Protein AF-A0A521JXT8-F1 (afdb_monomer_lite)

pLDDT: mean 85.68, std 13.12, range [43.09, 98.12]

Structure (mmCIF, N/CA/C/O backbone):
data_AF-A0A521JXT8-F1
#
_entry.id   AF-A0A521JXT8-F1
#
loop_
_atom_site.group_PDB
_atom_site.id
_atom_site.type_symbol
_atom_site.label_atom_id
_atom_site.label_alt_id
_atom_site.label_comp_id
_atom_site.label_asym_id
_atom_site.label_entity_id
_atom_site.label_seq_id
_atom_site.pdbx_PDB_ins_code
_atom_site.Cartn_x
_atom_site.Cartn_y
_atom_site.Cartn_z
_atom_site.occupancy
_atom_site.B_iso_or_equiv
_atom_site.auth_seq_id
_atom_site.auth_comp_id
_atom_site.auth_asym_id
_atom_site.auth_atom_id
_atom_site.pdbx_PDB_model_num
ATOM 1 N N . MET A 1 1 ? 1.461 29.920 36.557 1.00 55.06 1 MET A N 1
ATOM 2 C CA . MET A 1 1 ? 0.511 29.030 35.856 1.00 55.06 1 MET A CA 1
ATOM 3 C C . MET A 1 1 ? 1.335 27.890 35.280 1.00 55.06 1 MET A C 1
ATOM 5 O O . MET A 1 1 ? 2.298 28.211 34.596 1.00 55.06 1 MET A O 1
ATOM 9 N N . PRO A 1 2 ? 1.074 26.613 35.599 1.00 55.06 2 PRO A N 1
ATOM 10 C CA . PRO A 1 2 ? 1.771 25.524 34.929 1.00 55.06 2 PRO A CA 1
ATOM 11 C C . PRO A 1 2 ? 1.219 25.388 33.507 1.00 55.06 2 PRO A C 1
ATOM 13 O O . PRO A 1 2 ? 0.004 25.313 33.320 1.00 55.06 2 PRO A O 1
ATOM 16 N N . GLU A 1 3 ? 2.103 25.404 32.513 1.00 57.28 3 GLU A N 1
ATOM 17 C CA . GLU A 1 3 ? 1.760 25.074 31.131 1.00 57.28 3 GLU A CA 1
ATOM 18 C C . GLU A 1 3 ? 1.260 23.625 31.081 1.00 57.28 3 GLU A C 1
ATOM 20 O O . GLU A 1 3 ? 1.939 22.700 31.528 1.00 57.28 3 GLU A O 1
ATOM 25 N N . THR A 1 4 ? 0.048 23.412 30.567 1.00 60.62 4 THR A N 1
ATOM 26 C CA . THR A 1 4 ? -0.456 22.066 30.275 1.00 60.62 4 THR A CA 1
ATOM 27 C C . THR A 1 4 ? 0.465 21.393 29.255 1.00 60.62 4 THR A C 1
ATOM 29 O O . THR A 1 4 ? 0.711 21.989 28.201 1.00 60.62 4 THR A O 1
ATOM 32 N N . PRO A 1 5 ? 0.958 20.169 29.518 1.00 64.88 5 PRO A N 1
ATOM 33 C CA . PRO A 1 5 ? 1.820 19.463 28.583 1.00 64.88 5 PRO A CA 1
ATOM 34 C C . PRO A 1 5 ? 1.086 19.259 27.255 1.00 64.88 5 PRO A C 1
ATOM 36 O O . PRO A 1 5 ? -0.064 18.817 27.209 1.00 64.88 5 PRO A O 1
ATOM 39 N N . LYS A 1 6 ? 1.758 19.627 26.163 1.00 61.00 6 LYS A N 1
ATOM 40 C CA . LYS A 1 6 ? 1.261 19.468 24.796 1.00 61.00 6 LYS A CA 1
ATOM 41 C C . LYS A 1 6 ? 1.067 17.964 24.540 1.00 61.00 6 LYS A C 1
ATOM 43 O O . LYS A 1 6 ? 2.013 17.216 24.779 1.00 61.00 6 LYS A O 1
ATOM 48 N N . PRO A 1 7 ? -0.114 17.498 24.096 1.00 60.75 7 PRO A N 1
ATOM 49 C CA . PRO A 1 7 ? -0.351 16.071 23.917 1.00 60.75 7 PRO A CA 1
ATOM 50 C C . PRO A 1 7 ? 0.627 15.516 22.880 1.00 60.75 7 PRO A C 1
ATOM 52 O O . PRO A 1 7 ? 0.665 15.980 21.738 1.00 60.75 7 PRO A O 1
ATOM 55 N N . GLU A 1 8 ? 1.440 14.547 23.296 1.00 66.38 8 GLU A N 1
ATOM 56 C CA . GLU A 1 8 ? 2.366 13.857 22.405 1.00 66.38 8 GLU A CA 1
ATOM 57 C C . GLU A 1 8 ? 1.580 13.100 21.322 1.00 66.38 8 GLU A C 1
ATOM 59 O O . GLU A 1 8 ? 0.509 12.544 21.603 1.00 66.38 8 GLU A O 1
ATOM 64 N N . PRO A 1 9 ? 2.070 13.079 20.069 1.00 65.06 9 PRO A N 1
ATOM 65 C CA . PRO A 1 9 ? 1.399 12.3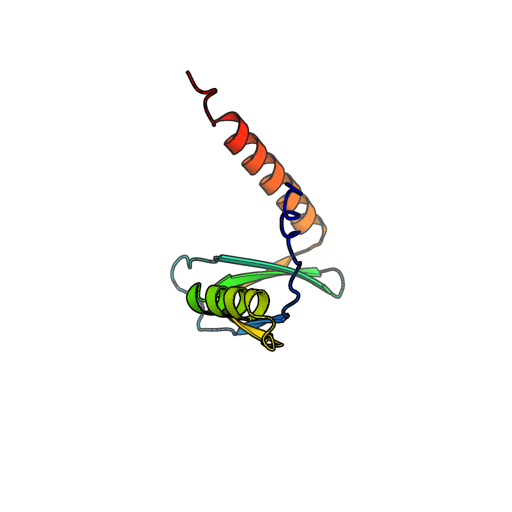81 18.985 1.00 65.06 9 PRO A CA 1
ATOM 66 C C . PRO A 1 9 ? 1.325 10.884 19.300 1.00 65.06 9 PRO A C 1
ATOM 68 O O . PRO A 1 9 ? 2.314 10.157 19.236 1.00 65.06 9 PRO A O 1
ATOM 71 N N . LYS A 1 10 ? 0.124 10.415 19.644 1.00 73.19 10 LYS A N 1
ATOM 72 C CA . LYS A 1 10 ? -0.130 9.010 19.955 1.00 73.19 10 LYS A CA 1
ATOM 73 C C . LYS A 1 10 ? -0.132 8.205 18.657 1.00 73.19 10 LYS A C 1
ATOM 75 O O . LYS A 1 10 ? -1.015 8.377 17.817 1.00 73.19 10 LYS A O 1
ATOM 80 N N . GLN A 1 11 ? 0.860 7.335 18.487 1.00 77.25 11 GLN A N 1
ATOM 81 C CA . GLN A 1 11 ? 0.927 6.435 17.340 1.00 77.25 11 GLN A CA 1
ATOM 82 C C . GLN A 1 11 ? -0.164 5.364 17.463 1.00 77.25 11 GLN A C 1
ATOM 84 O O . GLN A 1 11 ? -0.243 4.651 18.462 1.00 77.25 11 GLN A O 1
ATOM 89 N N . ILE A 1 12 ? -1.019 5.262 16.446 1.00 80.19 12 ILE A N 1
ATOM 90 C CA . ILE A 1 12 ? -2.134 4.316 16.399 1.00 80.19 12 ILE A CA 1
ATOM 91 C C . ILE A 1 12 ? -1.785 3.205 15.406 1.00 80.19 12 ILE A C 1
ATOM 93 O O . ILE A 1 12 ? -1.435 3.493 14.263 1.00 80.19 12 ILE A O 1
ATOM 97 N N . GLN A 1 13 ? -1.891 1.944 15.830 1.00 82.31 13 GLN A N 1
ATOM 98 C CA . GLN A 1 13 ? -1.683 0.783 14.962 1.00 82.31 13 GLN A CA 1
ATOM 99 C C . GLN A 1 13 ? -3.033 0.179 14.567 1.00 82.31 13 GLN A C 1
ATOM 101 O O . GLN A 1 13 ? -3.814 -0.216 15.431 1.00 82.31 13 GLN A O 1
ATOM 106 N N . VAL A 1 14 ? -3.304 0.111 13.263 1.00 83.94 14 VAL A N 1
ATOM 107 C CA . VAL A 1 14 ? -4.483 -0.548 12.681 1.00 83.94 14 VAL A CA 1
ATOM 108 C C . VAL A 1 14 ? -4.024 -1.370 11.485 1.00 83.94 14 VAL A C 1
ATOM 110 O O . VAL A 1 14 ? -3.198 -0.905 10.697 1.00 83.94 14 VAL A O 1
ATOM 113 N N . THR A 1 15 ? -4.561 -2.581 11.337 1.00 87.31 15 THR A N 1
ATOM 114 C CA . THR A 1 15 ? -4.288 -3.410 10.158 1.00 87.31 15 THR A CA 1
ATOM 115 C C . THR A 1 15 ? -5.079 -2.870 8.976 1.00 87.31 15 THR A C 1
ATOM 117 O O . THR A 1 15 ? -6.284 -2.661 9.089 1.00 87.31 15 THR A O 1
ATOM 120 N N . VAL A 1 16 ? -4.430 -2.649 7.837 1.00 88.19 16 VAL A N 1
ATOM 121 C CA . VAL A 1 16 ? -5.124 -2.255 6.606 1.00 88.19 16 VAL A CA 1
ATOM 122 C C . VAL A 1 16 ? -5.300 -3.478 5.718 1.00 88.19 16 VAL A C 1
ATOM 124 O O . VAL A 1 16 ? -4.328 -4.148 5.379 1.00 88.19 16 VAL A O 1
ATOM 127 N N . GLU A 1 17 ? -6.539 -3.740 5.312 1.00 89.56 17 GLU A N 1
ATOM 128 C CA . GLU A 1 17 ? -6.877 -4.789 4.353 1.00 89.56 17 GLU A CA 1
ATOM 129 C C . GLU A 1 17 ? -7.436 -4.164 3.076 1.00 89.56 17 GLU A C 1
ATOM 131 O O . GLU A 1 17 ? -8.443 -3.452 3.101 1.00 89.56 17 GLU A O 1
ATOM 136 N N . LEU A 1 18 ? -6.790 -4.446 1.944 1.00 86.56 18 LEU A N 1
ATOM 137 C CA . LEU A 1 18 ? -7.240 -4.001 0.629 1.00 86.56 18 LEU A CA 1
ATOM 138 C C . LEU A 1 18 ? -7.895 -5.160 -0.118 1.00 86.56 18 LEU A C 1
ATOM 140 O O . LEU A 1 18 ? -7.262 -6.190 -0.358 1.00 86.56 18 LEU A O 1
ATOM 144 N N . THR A 1 19 ? -9.147 -4.983 -0.525 1.00 83.88 19 THR A N 1
ATOM 145 C CA . THR A 1 19 ? -9.886 -5.987 -1.297 1.00 83.88 19 THR A CA 1
ATOM 146 C C . THR A 1 19 ? -9.787 -5.706 -2.794 1.00 83.88 19 THR A C 1
ATOM 148 O O . THR A 1 19 ? -9.849 -4.556 -3.231 1.00 83.88 19 THR A O 1
ATOM 151 N N . SER A 1 20 ? -9.601 -6.754 -3.602 1.00 77.19 20 SER A N 1
ATOM 152 C CA . SER A 1 20 ? -9.604 -6.635 -5.067 1.00 77.19 20 SER A CA 1
ATOM 153 C C . SER A 1 20 ? -10.976 -6.211 -5.574 1.00 77.19 20 SER A C 1
ATOM 155 O O . SER A 1 20 ? -11.983 -6.767 -5.141 1.00 77.19 20 SER A O 1
ATOM 157 N N . GLY A 1 21 ? -10.995 -5.296 -6.537 1.00 72.56 21 GLY A N 1
ATOM 158 C CA . GLY A 1 21 ? -12.125 -5.102 -7.441 1.00 72.56 21 GLY A CA 1
ATOM 159 C C . GLY A 1 21 ? -11.730 -5.457 -8.873 1.00 72.56 21 GLY A C 1
ATOM 160 O O . GLY A 1 21 ? -10.620 -5.936 -9.113 1.00 72.56 21 GLY A O 1
ATOM 161 N N . GLU A 1 22 ? -12.637 -5.203 -9.810 1.00 72.31 22 GLU A N 1
ATOM 162 C CA . GLU A 1 22 ? -12.372 -5.304 -11.247 1.00 72.31 22 GLU A CA 1
ATOM 163 C C . GLU A 1 22 ? -11.172 -4.419 -11.652 1.00 72.31 22 GLU A C 1
ATOM 165 O O . GLU A 1 22 ? -11.039 -3.312 -11.104 1.00 72.31 22 GLU A O 1
ATOM 170 N N . PRO A 1 23 ? -10.279 -4.895 -12.548 1.00 65.44 23 PRO A N 1
ATOM 171 C CA . PRO A 1 23 ? -9.156 -4.105 -13.035 1.00 65.44 23 PRO A CA 1
ATOM 172 C C . PRO A 1 23 ? -9.673 -2.816 -13.676 1.00 65.44 23 PRO A C 1
ATOM 174 O O . PRO A 1 23 ? -10.579 -2.875 -14.503 1.00 65.44 23 PRO A O 1
ATOM 177 N N . PRO A 1 24 ? -9.145 -1.648 -13.297 1.00 65.19 24 PRO A N 1
ATOM 178 C CA . PRO A 1 24 ? -9.655 -0.404 -13.834 1.00 65.19 24 PRO A CA 1
ATOM 179 C C . PRO A 1 24 ? -9.112 -0.160 -15.248 1.00 65.19 24 PRO A C 1
ATOM 181 O O . PRO A 1 24 ? -7.904 -0.207 -15.468 1.00 65.19 24 PRO A O 1
ATOM 184 N N . ASP A 1 25 ? -9.996 0.190 -16.183 1.00 70.56 25 ASP A N 1
ATOM 185 C CA . ASP A 1 25 ? -9.622 0.613 -17.545 1.00 70.56 25 ASP A CA 1
ATOM 186 C C . ASP A 1 25 ? -8.955 2.004 -17.585 1.00 70.56 25 ASP A C 1
ATOM 188 O O . ASP A 1 25 ? -8.448 2.443 -18.617 1.00 70.56 25 ASP A O 1
ATOM 192 N N . GLN A 1 26 ? -8.968 2.728 -16.462 1.00 77.75 26 GLN A N 1
ATOM 193 C CA . GLN A 1 26 ? -8.455 4.091 -16.318 1.00 77.75 26 GLN A CA 1
ATOM 194 C C . GLN A 1 26 ? -7.577 4.221 -15.064 1.00 77.75 26 GLN A C 1
ATOM 196 O O . GLN A 1 26 ? -7.711 3.424 -14.132 1.00 77.75 26 GLN A O 1
ATOM 201 N N . PRO A 1 27 ? -6.701 5.241 -14.983 1.00 79.00 27 PRO A N 1
ATOM 202 C CA . PRO A 1 27 ? -5.968 5.538 -13.759 1.00 79.00 27 PRO A CA 1
ATOM 203 C C . PRO A 1 27 ? -6.908 5.700 -12.556 1.00 79.00 27 PRO A C 1
ATOM 205 O O . PRO A 1 27 ? -7.904 6.419 -12.624 1.00 79.00 27 PRO A O 1
ATOM 208 N N . VAL A 1 28 ? -6.569 5.058 -11.437 1.00 84.56 28 VAL A N 1
ATOM 209 C CA . VAL A 1 28 ? -7.337 5.140 -10.186 1.00 84.56 28 VAL A CA 1
ATOM 210 C C . VAL A 1 28 ? -6.538 5.894 -9.136 1.00 84.56 28 VAL A C 1
ATOM 212 O O . VAL A 1 28 ? -5.334 5.689 -8.984 1.00 84.56 28 VAL A O 1
ATOM 215 N N . LEU A 1 29 ? -7.223 6.751 -8.379 1.00 87.69 29 LEU A N 1
ATOM 216 C CA . LEU A 1 29 ? -6.643 7.423 -7.225 1.00 87.69 29 LEU A CA 1
ATOM 217 C C . LEU A 1 29 ? -6.304 6.403 -6.129 1.00 87.69 29 LEU A C 1
ATOM 219 O O . LEU A 1 29 ? -7.184 5.713 -5.617 1.00 87.69 29 LEU A O 1
ATOM 223 N N . ALA A 1 30 ? -5.038 6.368 -5.717 1.00 92.56 30 ALA A N 1
ATOM 224 C CA . ALA A 1 30 ? -4.594 5.664 -4.523 1.00 92.56 30 ALA A CA 1
ATOM 225 C C . ALA A 1 30 ? -4.139 6.682 -3.471 1.00 92.56 30 ALA A C 1
ATOM 227 O O . ALA A 1 30 ? -3.279 7.518 -3.742 1.00 92.56 30 ALA A O 1
ATOM 228 N N . ASN A 1 31 ? -4.714 6.612 -2.271 1.00 93.19 31 ASN A N 1
ATOM 229 C CA . ASN A 1 31 ? -4.302 7.423 -1.118 1.00 93.19 31 ASN A CA 1
ATOM 230 C C . ASN A 1 31 ? -3.570 6.595 -0.048 1.00 93.19 31 ASN A C 1
ATOM 232 O O . ASN A 1 31 ? -3.194 7.123 0.997 1.00 93.19 31 ASN A O 1
ATOM 236 N N . TYR A 1 32 ? -3.369 5.306 -0.316 1.00 94.00 32 TYR A N 1
ATOM 237 C CA . TYR A 1 32 ? -2.642 4.382 0.531 1.00 94.00 32 TYR A CA 1
ATOM 238 C C . TYR A 1 32 ? -1.719 3.514 -0.324 1.00 94.00 32 TYR A C 1
ATOM 240 O O . TYR A 1 32 ? -2.124 2.996 -1.368 1.00 94.00 32 TYR A O 1
ATOM 248 N N . ALA A 1 33 ? -0.484 3.350 0.141 1.00 94.69 33 ALA A N 1
ATOM 249 C CA . ALA A 1 33 ? 0.500 2.462 -0.452 1.00 94.69 33 ALA A CA 1
ATOM 250 C C . ALA A 1 33 ? 1.200 1.671 0.655 1.00 94.69 33 ALA A C 1
ATOM 252 O O . ALA A 1 33 ? 1.535 2.228 1.703 1.00 94.69 33 ALA A O 1
ATOM 253 N N . THR A 1 34 ? 1.434 0.383 0.423 1.00 95.44 34 THR A N 1
ATOM 254 C CA . THR A 1 34 ? 2.204 -0.468 1.334 1.00 95.44 34 THR A CA 1
ATOM 255 C C . THR A 1 34 ? 3.098 -1.426 0.562 1.00 95.44 34 THR A C 1
ATOM 257 O O . THR A 1 34 ? 2.815 -1.772 -0.587 1.00 95.44 34 THR A O 1
ATOM 260 N N . VAL A 1 35 ? 4.191 -1.839 1.197 1.00 96.06 35 VAL A N 1
ATOM 261 C CA . VAL A 1 35 ? 5.173 -2.765 0.636 1.00 96.06 35 VAL A CA 1
ATOM 262 C C . VAL A 1 35 ? 5.299 -3.950 1.578 1.00 96.06 35 VAL A C 1
ATOM 264 O O . VAL A 1 35 ? 5.620 -3.781 2.751 1.00 96.06 35 VAL A O 1
ATOM 267 N N . ASN A 1 36 ? 5.082 -5.152 1.052 1.00 95.25 36 ASN A N 1
ATOM 268 C CA . ASN A 1 36 ? 5.297 -6.404 1.769 1.00 95.25 36 ASN A CA 1
ATOM 269 C C . ASN A 1 36 ? 6.349 -7.230 1.031 1.00 95.25 36 ASN A C 1
ATOM 271 O O . ASN A 1 36 ? 6.276 -7.363 -0.187 1.00 95.25 36 ASN A O 1
ATOM 275 N N . ILE A 1 37 ? 7.313 -7.805 1.746 1.00 95.81 37 ILE A N 1
ATOM 276 C CA . ILE A 1 37 ? 8.352 -8.649 1.142 1.00 95.81 37 ILE A CA 1
ATOM 277 C C . ILE A 1 37 ? 8.065 -10.103 1.502 1.00 95.81 37 ILE A C 1
ATOM 279 O O . ILE A 1 37 ? 7.958 -10.445 2.677 1.00 95.81 37 ILE A O 1
ATOM 283 N N . THR A 1 38 ? 7.953 -10.966 0.495 1.00 94.75 38 THR A N 1
ATOM 284 C CA . THR A 1 38 ? 7.828 -12.413 0.699 1.00 94.75 38 THR A CA 1
ATOM 285 C C . THR A 1 38 ? 8.497 -13.166 -0.441 1.00 94.75 38 THR A C 1
ATOM 287 O O . THR A 1 38 ? 8.380 -12.781 -1.603 1.00 94.75 38 THR A O 1
ATOM 290 N N . GLN A 1 39 ? 9.237 -14.223 -0.096 1.00 93.44 39 GLN A N 1
ATOM 291 C CA . GLN A 1 39 ? 9.929 -15.095 -1.055 1.00 93.44 39 GLN A CA 1
ATOM 292 C C . GLN A 1 39 ? 10.847 -14.331 -2.034 1.00 93.44 39 GLN A C 1
ATOM 294 O O . GLN A 1 39 ? 10.935 -14.665 -3.209 1.00 93.44 39 GLN A O 1
ATOM 299 N N . GLY A 1 40 ? 11.516 -13.273 -1.560 1.00 93.06 40 GLY A N 1
ATOM 300 C CA . GLY A 1 40 ? 12.436 -12.473 -2.380 1.00 93.06 40 GLY A CA 1
ATOM 301 C C . GLY A 1 40 ? 11.764 -11.519 -3.374 1.00 93.06 40 GLY A C 1
ATOM 302 O O . GLY A 1 40 ? 12.461 -10.867 -4.146 1.00 93.06 40 GLY A O 1
ATOM 303 N N . LEU A 1 41 ? 10.435 -11.396 -3.340 1.00 97.25 41 LEU A N 1
ATOM 304 C CA . LEU A 1 41 ? 9.680 -10.420 -4.121 1.00 97.25 41 LEU A CA 1
ATOM 305 C C . LEU A 1 41 ? 9.054 -9.370 -3.206 1.00 97.25 41 LEU A C 1
ATOM 307 O O . LEU A 1 41 ? 8.583 -9.672 -2.105 1.00 97.25 41 LEU A O 1
ATOM 311 N N . ALA A 1 42 ? 9.025 -8.133 -3.688 1.00 97.38 42 ALA A N 1
ATOM 312 C CA . ALA A 1 42 ? 8.283 -7.048 -3.075 1.00 97.38 42 ALA A CA 1
ATOM 313 C C . ALA A 1 42 ? 6.899 -6.945 -3.720 1.00 97.38 42 ALA A C 1
ATOM 315 O O . ALA A 1 42 ? 6.771 -6.814 -4.936 1.00 97.38 42 ALA A O 1
ATOM 316 N N . TYR A 1 43 ? 5.866 -6.976 -2.890 1.00 96.81 43 TYR A N 1
ATOM 317 C CA . TYR A 1 43 ? 4.478 -6.771 -3.267 1.00 96.81 43 TYR A CA 1
ATOM 318 C C . TYR A 1 43 ? 4.082 -5.361 -2.859 1.00 96.81 43 TYR A C 1
ATOM 320 O O . TYR A 1 43 ? 3.953 -5.063 -1.669 1.00 96.81 43 TYR A O 1
ATOM 328 N N . LEU A 1 44 ? 3.917 -4.499 -3.856 1.00 96.00 44 LEU A N 1
ATOM 329 C CA . LEU A 1 44 ? 3.444 -3.138 -3.684 1.00 96.00 44 LEU A CA 1
ATOM 330 C C . LEU A 1 44 ? 1.939 -3.137 -3.892 1.00 96.00 44 LEU A C 1
ATOM 332 O O . LEU A 1 44 ? 1.457 -3.428 -4.989 1.00 96.00 44 LEU A O 1
ATOM 336 N N . ASP A 1 45 ? 1.207 -2.814 -2.837 1.00 94.69 45 ASP A N 1
ATOM 337 C CA . ASP A 1 45 ? -0.224 -2.586 -2.918 1.00 94.69 45 ASP A CA 1
ATOM 338 C C . ASP A 1 45 ? -0.506 -1.092 -2.924 1.00 94.69 45 ASP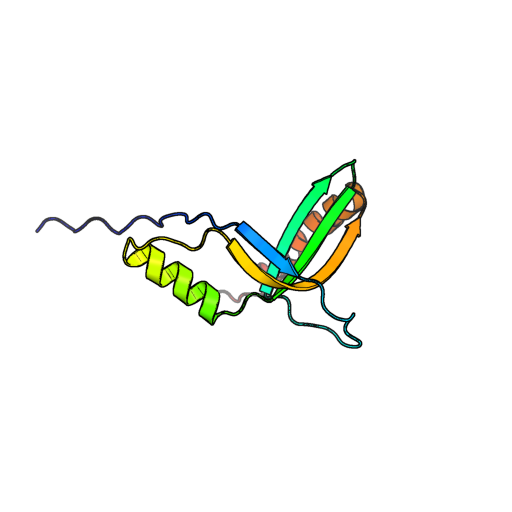 A C 1
ATOM 340 O O . ASP A 1 45 ? -0.079 -0.367 -2.024 1.00 94.69 45 ASP A O 1
ATOM 344 N N . PHE A 1 46 ? -1.286 -0.661 -3.908 1.00 94.44 46 PHE A N 1
ATOM 345 C CA . PHE A 1 46 ? -1.858 0.674 -3.972 1.00 94.44 46 PHE A CA 1
ATOM 346 C C . PHE A 1 46 ? -3.368 0.560 -3.829 1.00 94.44 46 PHE A C 1
ATOM 348 O O . PHE A 1 46 ? -4.015 -0.286 -4.457 1.00 94.44 46 PHE A O 1
ATOM 355 N N . GLY A 1 47 ? -3.948 1.417 -3.001 1.00 93.62 47 GLY A N 1
ATOM 356 C CA . GLY A 1 47 ? -5.372 1.381 -2.732 1.00 93.62 47 GLY A CA 1
ATOM 357 C C . GLY A 1 47 ? -5.933 2.704 -2.261 1.00 93.62 47 GLY A C 1
ATOM 358 O O . GLY A 1 47 ? -5.222 3.691 -2.060 1.00 93.62 47 GLY A O 1
ATOM 359 N N . PHE A 1 48 ? -7.246 2.689 -2.094 1.00 93.44 48 PHE A N 1
ATOM 360 C CA . PHE A 1 48 ? -8.016 3.792 -1.570 1.00 93.44 48 PHE A CA 1
ATOM 361 C C . PHE A 1 48 ? -8.679 3.380 -0.261 1.00 93.44 48 PHE A C 1
ATOM 363 O O . PHE A 1 48 ? -9.415 2.392 -0.197 1.00 93.44 48 PHE A O 1
ATOM 370 N N . ILE A 1 49 ? -8.410 4.151 0.782 1.00 94.12 49 ILE A N 1
ATOM 371 C CA . ILE A 1 49 ? -9.110 4.084 2.057 1.00 94.12 49 ILE A CA 1
ATOM 372 C C . ILE A 1 49 ? -10.021 5.303 2.135 1.00 94.12 49 ILE A C 1
ATOM 374 O O . ILE A 1 49 ? -9.565 6.431 1.944 1.00 94.12 49 ILE A O 1
ATOM 378 N N . GLU A 1 50 ? -11.294 5.083 2.450 1.00 93.06 50 GLU A N 1
ATOM 379 C CA . GLU A 1 50 ? -12.263 6.166 2.601 1.00 93.06 50 GLU A CA 1
ATOM 380 C C . GLU A 1 50 ? -11.797 7.181 3.663 1.00 93.06 50 GLU A C 1
ATOM 382 O O . GLU A 1 50 ? -11.582 6.797 4.821 1.00 93.06 50 GLU A O 1
ATOM 387 N N . PRO A 1 51 ? -11.673 8.482 3.332 1.00 91.50 51 PRO A N 1
ATOM 388 C CA . PRO A 1 51 ? -11.244 9.502 4.289 1.00 91.50 51 PRO A CA 1
ATOM 389 C C . PRO A 1 51 ? -12.130 9.567 5.537 1.00 91.50 51 PRO A C 1
ATOM 391 O O . PRO A 1 51 ? -11.633 9.776 6.644 1.00 91.50 51 PRO A O 1
ATOM 394 N N . ALA A 1 52 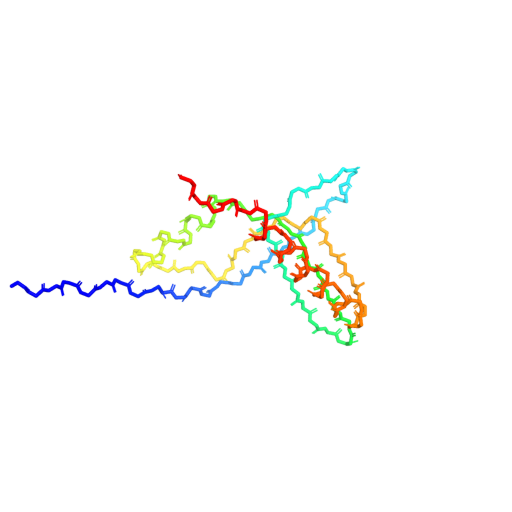? -13.436 9.321 5.382 1.00 92.25 52 ALA A N 1
ATOM 395 C CA . ALA A 1 52 ? -14.369 9.241 6.502 1.00 92.25 52 ALA A CA 1
ATOM 396 C C . ALA A 1 52 ? -14.015 8.095 7.467 1.00 92.25 52 ALA A C 1
ATOM 398 O O . ALA A 1 52 ? -14.090 8.266 8.683 1.00 92.25 52 ALA A O 1
ATOM 399 N N . ALA A 1 53 ? -13.564 6.949 6.950 1.00 90.44 53 ALA A N 1
ATOM 400 C CA . ALA A 1 53 ? -13.161 5.818 7.779 1.00 90.44 53 ALA A CA 1
ATOM 401 C C . ALA A 1 53 ? -11.875 6.128 8.570 1.00 90.44 53 ALA A C 1
ATOM 403 O O . ALA A 1 53 ? -11.794 5.811 9.757 1.00 90.44 53 ALA A O 1
ATOM 404 N N . LEU A 1 54 ? -10.910 6.830 7.962 1.00 89.88 54 LEU A N 1
ATOM 405 C CA . LEU A 1 54 ? -9.720 7.335 8.663 1.00 89.88 54 LEU A CA 1
ATOM 406 C C . LEU A 1 54 ? -10.086 8.343 9.762 1.00 89.88 54 LEU A C 1
ATOM 408 O O . LEU A 1 54 ? -9.550 8.275 10.870 1.00 89.88 54 LEU A O 1
ATOM 412 N N . ALA A 1 55 ? -11.026 9.249 9.481 1.00 90.94 55 ALA A N 1
ATOM 413 C CA . ALA A 1 55 ? -11.496 10.231 10.454 1.00 90.94 55 ALA A CA 1
ATOM 414 C C . ALA A 1 55 ? -12.154 9.563 11.672 1.00 90.94 55 ALA A C 1
ATOM 416 O O . ALA A 1 55 ? -11.900 9.974 12.803 1.00 90.94 55 ALA A O 1
ATOM 417 N N . LEU A 1 56 ? -12.939 8.502 11.465 1.00 90.81 56 LEU A N 1
ATOM 418 C CA . LEU A 1 56 ? -13.544 7.736 12.558 1.00 90.81 56 LEU A CA 1
ATOM 419 C C . LEU A 1 56 ? -12.493 7.048 13.439 1.00 90.81 56 LEU A C 1
ATOM 421 O O . LEU A 1 56 ? -12.616 7.082 14.663 1.00 90.81 56 LEU A O 1
ATOM 425 N N . VAL A 1 57 ? -11.435 6.483 12.847 1.00 90.75 57 VAL A N 1
ATOM 426 C CA . VAL A 1 57 ? -10.304 5.912 13.604 1.00 90.75 57 VAL A CA 1
ATOM 427 C C . VAL A 1 57 ? -9.617 6.988 14.444 1.00 90.75 57 VAL A C 1
ATOM 429 O O . VAL A 1 57 ? -9.377 6.783 15.635 1.00 90.75 57 VAL A O 1
ATOM 432 N N . ALA A 1 58 ? -9.340 8.153 13.852 1.00 89.81 58 ALA A N 1
ATOM 433 C CA . ALA A 1 58 ? -8.714 9.267 14.556 1.00 89.81 58 ALA A CA 1
ATOM 434 C C . ALA A 1 58 ? -9.581 9.769 15.725 1.00 89.81 58 ALA A C 1
ATOM 436 O O . ALA A 1 58 ? -9.073 9.966 16.829 1.00 89.81 58 ALA A O 1
ATOM 437 N N . GLN A 1 59 ? -10.892 9.915 15.516 1.00 91.25 59 GLN A N 1
ATOM 438 C CA . GLN A 1 59 ? -11.830 10.319 16.567 1.00 91.25 59 GLN A CA 1
ATOM 439 C C . GLN A 1 59 ? -11.923 9.280 17.688 1.00 91.25 59 GLN A C 1
ATOM 441 O O . GLN A 1 59 ? -11.879 9.645 18.862 1.00 91.25 59 GLN A O 1
ATOM 446 N N . ALA A 1 60 ? -12.015 7.990 17.354 1.00 89.69 60 ALA A N 1
ATOM 447 C CA . ALA A 1 60 ? -12.044 6.922 18.349 1.00 89.69 60 ALA A CA 1
ATOM 448 C C . ALA A 1 60 ? -10.767 6.921 19.206 1.00 89.69 60 ALA A C 1
ATOM 450 O O . ALA A 1 60 ? -10.854 6.813 20.429 1.00 89.69 60 ALA A O 1
ATOM 451 N N . ALA A 1 61 ? -9.601 7.144 18.592 1.00 89.56 61 ALA A N 1
ATOM 452 C CA . ALA A 1 61 ? -8.331 7.238 19.308 1.00 89.56 61 ALA A CA 1
ATOM 453 C C . ALA A 1 61 ? -8.275 8.437 20.262 1.00 89.56 61 ALA A C 1
ATOM 455 O O . ALA A 1 61 ? -7.844 8.292 21.406 1.00 89.56 61 ALA A O 1
ATOM 456 N N . GLN A 1 62 ? -8.738 9.607 19.809 1.00 89.50 62 GLN A N 1
ATOM 457 C CA . GLN A 1 62 ? -8.810 10.820 20.631 1.00 89.50 62 GLN A CA 1
ATOM 458 C C . GLN A 1 62 ? -9.766 10.652 21.817 1.00 89.50 62 GLN A C 1
ATOM 460 O O . GLN A 1 62 ? -9.497 11.152 22.904 1.00 89.50 62 GLN A O 1
ATOM 465 N N . GLN A 1 63 ? -10.863 9.919 21.622 1.00 90.94 63 GLN A N 1
ATOM 466 C CA . GLN A 1 63 ? -11.881 9.671 22.644 1.00 90.94 63 GLN A CA 1
ATOM 467 C C . GLN A 1 63 ? -11.544 8.488 23.567 1.00 90.94 63 GLN A C 1
ATOM 469 O O . GLN A 1 63 ? -12.358 8.139 24.418 1.00 90.94 63 GLN A O 1
ATOM 474 N N . GLY A 1 64 ? -10.388 7.833 23.391 1.00 87.31 64 GLY A N 1
ATOM 475 C CA . GLY A 1 64 ? -10.019 6.637 24.158 1.00 87.31 64 GLY A CA 1
ATOM 476 C C . GLY A 1 64 ? -10.959 5.448 23.931 1.00 87.31 64 GLY A C 1
ATOM 477 O O . GLY A 1 64 ? -11.037 4.551 24.768 1.00 87.31 64 GLY A O 1
ATOM 478 N N . LYS A 1 65 ? -11.697 5.449 22.817 1.00 89.88 65 LYS A N 1
ATOM 479 C CA . LYS A 1 65 ? -12.641 4.393 22.456 1.00 89.88 65 LYS A CA 1
ATOM 480 C C . LYS A 1 65 ? -11.916 3.209 21.813 1.00 89.88 65 LYS A C 1
ATOM 482 O O . LYS A 1 65 ? -10.821 3.377 21.269 1.00 89.88 65 LYS A O 1
ATOM 487 N N . PRO A 1 66 ? -12.533 2.014 21.825 1.00 87.38 66 PRO A N 1
ATOM 488 C CA . PRO A 1 66 ? -12.011 0.865 21.103 1.00 87.38 66 PRO A CA 1
ATOM 489 C C . PRO A 1 66 ? -11.792 1.199 19.628 1.00 87.38 66 PRO A C 1
ATOM 491 O O . PRO A 1 66 ? -12.689 1.698 18.947 1.00 87.38 66 PRO A O 1
ATOM 494 N N . LEU A 1 67 ? -10.588 0.916 19.144 1.00 89.56 67 LEU A N 1
ATOM 495 C CA . LEU A 1 67 ? -10.230 1.093 17.746 1.00 89.56 67 LEU A CA 1
ATOM 496 C C . LEU A 1 67 ? -10.640 -0.138 16.935 1.00 89.56 67 LEU A C 1
ATOM 498 O O . LEU A 1 67 ? -10.572 -1.261 17.450 1.00 89.56 67 LEU A O 1
ATOM 502 N N . PRO A 1 68 ? -11.028 0.032 15.660 1.00 86.19 68 PRO A N 1
ATOM 503 C CA . PRO A 1 68 ? -11.205 -1.109 14.781 1.00 86.19 68 PRO A CA 1
ATOM 504 C C . PRO A 1 68 ? -9.861 -1.824 14.607 1.00 86.19 68 PRO A C 1
ATOM 506 O O . PRO A 1 68 ? -8.831 -1.192 14.383 1.00 86.19 68 PRO A O 1
ATOM 509 N N . LYS A 1 69 ? -9.873 -3.158 14.695 1.00 86.75 69 LYS A N 1
ATOM 510 C CA . LYS A 1 69 ? -8.670 -3.982 14.472 1.00 86.75 69 LYS A CA 1
ATOM 511 C C . LYS A 1 69 ? -8.190 -3.912 13.020 1.00 86.75 69 LYS A C 1
ATOM 513 O O . LYS A 1 69 ? -6.987 -3.976 12.762 1.00 86.75 69 LYS A O 1
ATOM 518 N N . THR A 1 70 ? -9.143 -3.742 12.105 1.00 87.69 70 THR A N 1
ATOM 519 C CA . THR A 1 70 ? -8.925 -3.721 10.663 1.00 87.69 70 THR A CA 1
ATOM 520 C C . THR A 1 70 ? -9.643 -2.533 10.036 1.00 87.69 70 THR A C 1
ATOM 522 O O . THR A 1 70 ? -10.820 -2.296 10.311 1.00 87.69 70 THR A O 1
ATOM 525 N N . LEU A 1 71 ? -8.951 -1.830 9.147 1.00 91.56 71 LEU A N 1
ATOM 526 C CA . LEU A 1 71 ? -9.504 -0.820 8.262 1.00 91.56 71 LEU A CA 1
ATOM 527 C C . LEU A 1 71 ? -9.530 -1.375 6.839 1.00 91.56 71 LEU A C 1
ATOM 529 O O . LEU A 1 71 ? -8.496 -1.768 6.297 1.00 91.56 71 LEU A O 1
ATOM 533 N N . ARG A 1 72 ? -10.718 -1.427 6.239 1.00 91.31 72 ARG A N 1
ATOM 534 C CA . ARG A 1 72 ? -10.887 -1.914 4.869 1.00 91.31 72 ARG A CA 1
ATOM 535 C C . ARG A 1 72 ? -10.724 -0.778 3.869 1.00 91.31 72 ARG A C 1
ATOM 537 O O . ARG A 1 72 ? -11.223 0.323 4.090 1.00 91.31 72 ARG A O 1
ATOM 544 N N . GLY A 1 73 ? -10.070 -1.079 2.757 1.00 92.00 73 GLY A N 1
ATOM 545 C CA . GLY A 1 73 ? -9.974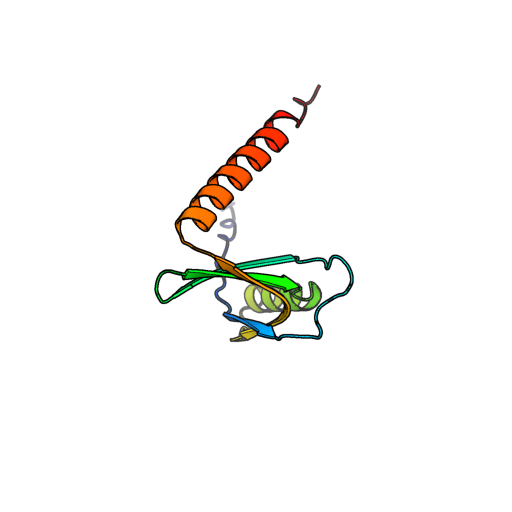 -0.206 1.595 1.00 92.00 73 GLY A CA 1
ATOM 546 C C . GLY A 1 73 ? -10.164 -0.983 0.298 1.00 92.00 73 GLY A C 1
ATOM 547 O O . GLY A 1 73 ? -10.146 -2.216 0.274 1.00 92.00 73 GLY A O 1
ATOM 548 N N . ARG A 1 74 ? -10.328 -0.249 -0.799 1.00 92.00 74 ARG A N 1
ATOM 549 C CA . ARG A 1 74 ? -10.379 -0.820 -2.145 1.00 92.00 74 ARG A CA 1
ATOM 550 C C . ARG A 1 74 ? -8.969 -0.879 -2.712 1.00 92.00 74 ARG A C 1
ATOM 552 O O . ARG A 1 74 ? -8.268 0.131 -2.742 1.00 92.00 74 ARG A O 1
ATOM 559 N N . ARG A 1 75 ? -8.550 -2.043 -3.198 1.00 92.06 75 ARG A N 1
ATOM 560 C CA . ARG A 1 75 ? -7.291 -2.170 -3.931 1.00 92.06 75 ARG A CA 1
ATOM 561 C C . ARG A 1 75 ? -7.444 -1.579 -5.328 1.00 92.06 75 ARG A C 1
ATOM 563 O O . ARG A 1 75 ? -8.343 -1.982 -6.061 1.00 92.06 75 ARG A O 1
ATOM 570 N N . ALA A 1 76 ? -6.551 -0.663 -5.686 1.00 90.00 76 ALA A N 1
ATOM 571 C CA . ALA A 1 76 ? -6.425 -0.154 -7.046 1.00 90.00 76 ALA A CA 1
ATOM 572 C C . ALA A 1 76 ? -5.557 -1.105 -7.879 1.00 90.00 76 ALA A C 1
ATOM 574 O O . ALA A 1 76 ? -5.985 -1.576 -8.926 1.00 90.00 76 ALA A O 1
ATOM 575 N N . VAL A 1 77 ? -4.364 -1.447 -7.381 1.00 90.75 77 VAL A N 1
ATOM 576 C CA . VAL A 1 77 ? -3.450 -2.383 -8.049 1.00 90.75 77 VAL A CA 1
ATOM 577 C C . VAL A 1 77 ? -2.522 -3.067 -7.042 1.00 90.75 77 VAL A C 1
ATOM 579 O O . VAL A 1 77 ? -2.189 -2.497 -6.002 1.00 90.75 77 VAL A O 1
ATOM 582 N N . ARG A 1 78 ? -2.104 -4.297 -7.365 1.00 92.00 78 ARG A N 1
ATOM 583 C CA . ARG A 1 78 ? -0.984 -5.000 -6.724 1.00 92.00 78 ARG A CA 1
ATOM 584 C C . ARG A 1 78 ? 0.078 -5.281 -7.774 1.00 92.00 78 ARG A C 1
ATOM 586 O O . ARG A 1 78 ? -0.237 -5.869 -8.805 1.00 92.00 78 ARG A O 1
ATOM 593 N N . VAL A 1 79 ? 1.323 -4.926 -7.483 1.00 93.56 79 VAL A N 1
ATOM 594 C CA . VAL A 1 79 ? 2.471 -5.221 -8.347 1.00 93.56 79 VAL A CA 1
ATOM 595 C C . VAL A 1 79 ? 3.474 -6.061 -7.568 1.00 93.56 79 VAL A C 1
ATOM 597 O O . VAL A 1 79 ? 3.833 -5.707 -6.448 1.00 93.56 79 VAL A O 1
ATOM 600 N N . ALA A 1 80 ? 3.920 -7.170 -8.155 1.00 96.69 80 ALA A N 1
ATOM 601 C CA . ALA A 1 80 ? 5.052 -7.939 -7.652 1.00 96.69 80 ALA A CA 1
ATOM 602 C C . ALA A 1 80 ? 6.312 -7.529 -8.424 1.00 96.69 80 ALA A C 1
ATOM 604 O O . ALA A 1 80 ? 6.308 -7.532 -9.654 1.00 96.69 80 ALA A O 1
ATOM 605 N N . VAL A 1 81 ? 7.377 -7.167 -7.712 1.00 97.50 81 VAL A N 1
ATOM 606 C CA . VAL A 1 81 ? 8.650 -6.734 -8.303 1.00 97.50 81 VAL A CA 1
ATOM 607 C C . VAL A 1 81 ? 9.840 -7.380 -7.594 1.00 97.50 81 VAL A C 1
ATOM 609 O O . VAL A 1 81 ? 9.746 -7.770 -6.428 1.00 97.50 81 VAL A O 1
ATOM 612 N N . GLY A 1 82 ? 10.976 -7.470 -8.289 1.00 97.81 82 GLY A N 1
ATOM 613 C CA . GLY A 1 82 ? 12.256 -7.838 -7.681 1.00 97.81 82 GLY A CA 1
ATOM 614 C C . GLY A 1 82 ? 12.756 -6.775 -6.695 1.00 97.81 82 GLY A C 1
ATOM 615 O O . GLY A 1 82 ? 12.385 -5.601 -6.776 1.00 97.81 82 GLY A O 1
ATOM 616 N N . LEU A 1 83 ? 13.608 -7.175 -5.745 1.00 96.69 83 LEU A N 1
ATOM 617 C CA . LEU A 1 83 ? 14.151 -6.254 -4.734 1.00 96.69 83 LEU A CA 1
ATOM 618 C C . LEU A 1 83 ? 15.035 -5.152 -5.341 1.00 96.69 83 LEU A C 1
ATOM 620 O O . LEU A 1 83 ? 15.076 -4.039 -4.822 1.00 96.69 83 LEU A O 1
ATOM 624 N N . ASP A 1 84 ? 15.698 -5.435 -6.458 1.00 97.00 84 ASP A N 1
ATOM 625 C CA . ASP A 1 84 ? 16.475 -4.460 -7.222 1.00 97.00 84 ASP A CA 1
ATOM 626 C C . ASP A 1 84 ? 15.574 -3.371 -7.832 1.00 97.00 84 ASP A C 1
ATOM 628 O O . ASP A 1 84 ? 15.898 -2.182 -7.778 1.00 97.00 84 ASP A O 1
ATOM 632 N N . VAL A 1 85 ? 14.402 -3.757 -8.346 1.00 98.00 85 VAL A N 1
ATOM 633 C CA . VAL A 1 85 ? 13.388 -2.822 -8.850 1.00 98.00 85 VAL A CA 1
ATOM 634 C C . VAL A 1 85 ? 12.849 -1.960 -7.709 1.00 98.00 85 VAL A C 1
ATOM 636 O O . VAL A 1 85 ? 12.739 -0.744 -7.869 1.00 98.00 85 VAL A O 1
ATOM 639 N N . LEU A 1 86 ? 12.580 -2.551 -6.538 1.00 97.12 86 LEU A N 1
ATOM 640 C CA . LEU A 1 86 ? 12.159 -1.800 -5.351 1.00 97.12 86 LEU A CA 1
ATOM 641 C C . LEU A 1 86 ? 13.215 -0.762 -4.929 1.00 97.12 86 LEU A C 1
ATOM 643 O O . LEU A 1 86 ? 12.869 0.384 -4.641 1.00 97.12 86 LEU A O 1
ATOM 647 N N . GLN A 1 87 ? 14.498 -1.132 -4.928 1.00 97.19 87 GLN A N 1
ATOM 648 C CA . GLN A 1 87 ? 15.588 -0.215 -4.585 1.00 97.19 87 GLN A CA 1
ATOM 649 C C . GLN A 1 87 ? 15.679 0.959 -5.572 1.00 97.19 87 GLN A C 1
ATOM 651 O O . GLN A 1 87 ? 15.815 2.113 -5.159 1.00 97.19 87 GLN A O 1
ATOM 656 N N . ARG A 1 88 ? 15.562 0.692 -6.878 1.00 98.12 88 ARG A N 1
ATOM 657 C CA . ARG A 1 88 ? 15.535 1.749 -7.903 1.00 98.12 88 ARG A CA 1
ATOM 658 C C . ARG A 1 88 ? 14.325 2.665 -7.728 1.00 98.12 88 ARG A C 1
ATOM 660 O O . ARG A 1 88 ? 14.477 3.882 -7.814 1.00 98.12 88 ARG A O 1
ATOM 667 N N . LEU A 1 89 ? 13.155 2.106 -7.412 1.00 97.00 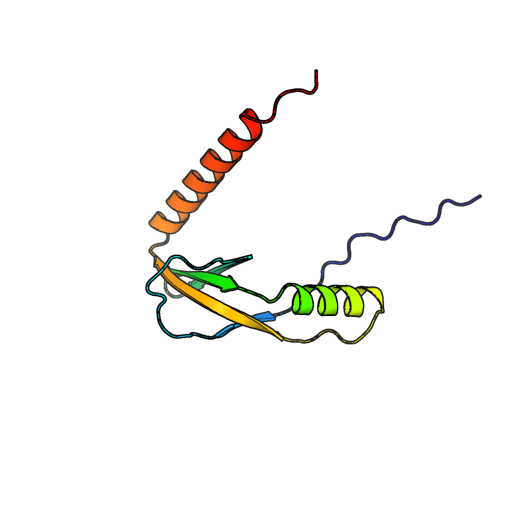89 LEU A N 1
ATOM 668 C CA . LEU A 1 89 ? 11.950 2.886 -7.130 1.00 97.00 89 LEU A CA 1
ATOM 669 C C . LEU A 1 89 ? 12.150 3.811 -5.919 1.00 97.00 89 LEU A C 1
ATOM 671 O O . LEU A 1 89 ? 11.810 4.990 -5.987 1.00 97.00 89 LEU A O 1
ATOM 675 N N . GLN A 1 90 ? 12.760 3.323 -4.836 1.00 97.12 90 GLN A N 1
ATOM 676 C CA . GLN A 1 90 ? 13.095 4.151 -3.671 1.00 97.12 90 GLN A CA 1
ATOM 677 C C . GLN A 1 90 ? 13.997 5.336 -4.060 1.00 97.12 90 GLN A C 1
ATOM 679 O O . GLN A 1 90 ? 13.753 6.473 -3.639 1.00 97.12 90 GLN A O 1
ATOM 684 N N . GLN A 1 91 ? 15.039 5.085 -4.857 1.00 97.94 91 GLN A N 1
ATOM 685 C CA . GLN A 1 91 ? 15.960 6.126 -5.317 1.00 97.94 91 GLN A CA 1
ATOM 686 C C . GLN A 1 91 ? 15.239 7.174 -6.171 1.00 97.94 91 GLN A C 1
ATOM 688 O O . GLN A 1 91 ? 15.400 8.370 -5.925 1.00 97.94 91 GLN A O 1
ATOM 693 N N . GLN A 1 92 ? 14.397 6.737 -7.111 1.00 97.44 92 GLN A N 1
ATOM 694 C CA . GLN A 1 92 ? 13.586 7.624 -7.948 1.00 97.44 92 GLN A CA 1
ATOM 695 C C . GLN A 1 92 ? 12.647 8.489 -7.103 1.00 97.44 92 GLN A C 1
ATOM 697 O O . GLN A 1 92 ? 12.682 9.709 -7.227 1.00 97.44 92 GLN A O 1
ATOM 702 N N . LEU A 1 93 ? 11.888 7.893 -6.175 1.00 96.44 93 LEU A N 1
ATOM 703 C CA . LEU A 1 93 ? 11.002 8.639 -5.275 1.00 96.44 93 LEU A CA 1
ATOM 704 C C . LEU A 1 93 ? 11.774 9.677 -4.452 1.00 96.44 93 LEU A C 1
ATOM 706 O O . LEU A 1 93 ? 11.333 10.816 -4.317 1.00 96.44 93 LEU A O 1
ATOM 710 N N . THR A 1 94 ? 12.951 9.311 -3.940 1.00 96.56 94 THR A N 1
ATOM 711 C CA . THR A 1 94 ? 13.802 10.228 -3.168 1.00 96.56 94 THR A CA 1
ATOM 712 C C . THR A 1 94 ? 14.244 11.423 -4.013 1.00 96.56 94 THR A C 1
ATOM 714 O O . THR A 1 94 ? 14.130 12.566 -3.568 1.00 96.56 94 THR A O 1
ATOM 717 N N . GLN A 1 95 ? 14.704 11.178 -5.242 1.00 95.88 95 GLN A N 1
ATOM 718 C CA . GLN A 1 95 ? 15.144 12.225 -6.168 1.00 95.88 95 GLN A CA 1
ATOM 719 C C . GLN A 1 95 ? 13.985 13.130 -6.597 1.00 95.88 95 GLN A C 1
ATOM 721 O O . GLN A 1 95 ? 14.117 14.353 -6.553 1.00 95.88 95 GLN A O 1
ATOM 726 N N . THR A 1 96 ? 12.828 12.554 -6.933 1.00 96.19 96 THR A N 1
ATOM 727 C CA . THR A 1 96 ? 11.616 13.312 -7.268 1.00 96.19 96 THR A CA 1
ATOM 728 C C . THR A 1 96 ? 11.207 14.224 -6.112 1.00 96.19 96 THR A C 1
ATOM 730 O O . THR A 1 96 ? 10.987 15.418 -6.310 1.00 96.19 96 THR A O 1
ATOM 733 N N . MET A 1 97 ? 11.172 13.700 -4.884 1.00 95.38 97 MET A N 1
ATOM 734 C CA . MET A 1 97 ? 10.815 14.488 -3.702 1.00 95.38 97 MET A CA 1
ATOM 735 C C . MET A 1 97 ? 11.843 15.578 -3.383 1.00 95.38 97 MET A C 1
ATOM 737 O O . MET A 1 97 ? 11.460 16.658 -2.928 1.00 95.38 97 MET A O 1
ATOM 741 N N . ALA A 1 98 ? 13.133 15.328 -3.619 1.00 93.31 98 ALA A N 1
ATOM 742 C CA . ALA A 1 98 ? 14.168 16.349 -3.487 1.00 93.31 98 ALA A CA 1
ATOM 743 C C . ALA A 1 98 ? 13.947 17.493 -4.490 1.00 93.31 98 ALA A C 1
ATOM 745 O O . ALA A 1 98 ? 13.915 18.653 -4.082 1.00 93.31 98 ALA A O 1
ATOM 746 N N . GLY A 1 99 ? 13.682 17.172 -5.762 1.00 91.56 99 GLY A N 1
ATOM 747 C CA . GLY A 1 99 ? 13.383 18.162 -6.801 1.00 91.56 99 GLY A CA 1
ATOM 748 C C . GLY A 1 99 ? 12.171 19.041 -6.471 1.00 91.56 99 GLY A C 1
ATOM 749 O O . GLY A 1 99 ? 12.239 20.259 -6.616 1.00 91.56 99 GLY A O 1
ATOM 750 N N . LEU A 1 100 ? 11.093 18.454 -5.934 1.00 91.19 100 LEU A N 1
ATOM 751 C CA . LEU A 1 100 ? 9.900 19.204 -5.512 1.00 91.19 100 LEU A CA 1
ATOM 752 C C . LEU A 1 100 ? 10.176 20.169 -4.349 1.00 91.19 100 LEU A C 1
ATOM 754 O O . LEU A 1 100 ? 9.593 21.250 -4.282 1.00 91.19 100 LEU A O 1
ATOM 758 N N . ARG A 1 101 ? 11.066 19.802 -3.418 1.00 85.69 101 ARG A N 1
ATOM 759 C CA . ARG A 1 101 ? 11.457 20.684 -2.304 1.00 85.69 101 ARG A CA 1
AT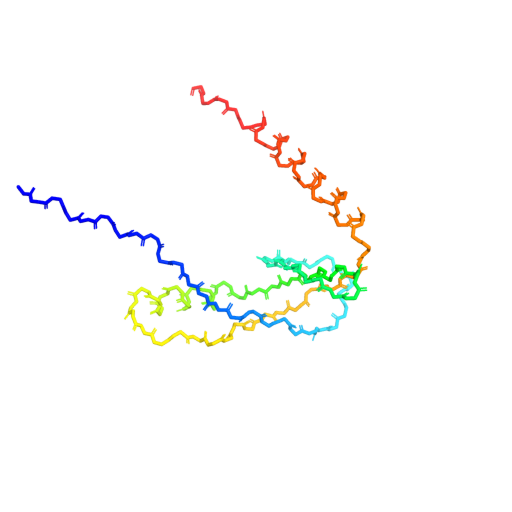OM 760 C C . ARG A 1 101 ? 12.288 21.867 -2.789 1.00 85.69 101 ARG A C 1
ATOM 762 O O . ARG A 1 101 ? 12.083 22.973 -2.300 1.00 85.69 101 ARG A O 1
ATOM 769 N N . SER A 1 102 ? 13.166 21.645 -3.764 1.00 75.62 102 SER A N 1
ATOM 770 C CA . SER A 1 102 ? 13.992 22.691 -4.375 1.00 75.62 102 SER A CA 1
ATOM 771 C C . SER A 1 102 ? 13.190 23.708 -5.197 1.00 75.62 102 SER A C 1
ATOM 773 O O . SER A 1 102 ? 13.683 24.801 -5.447 1.00 75.62 102 SER A O 1
ATOM 775 N N . GLN A 1 103 ? 11.955 23.380 -5.589 1.00 71.44 103 GLN A N 1
ATOM 776 C CA . GLN A 1 103 ? 11.047 24.279 -6.313 1.00 71.44 103 GLN A CA 1
ATOM 777 C C . GLN A 1 103 ? 10.172 25.154 -5.404 1.00 71.44 103 GLN A C 1
ATOM 779 O O . GLN A 1 103 ? 9.454 26.017 -5.905 1.00 71.44 103 GLN A O 1
ATOM 784 N N . LYS A 1 104 ? 10.196 24.962 -4.078 1.00 57.00 104 LYS A N 1
ATOM 785 C CA . LYS A 1 104 ? 9.435 25.807 -3.149 1.00 57.00 104 LYS A CA 1
ATOM 786 C C . LYS A 1 104 ? 10.174 27.150 -3.012 1.00 57.00 104 LYS A C 1
ATOM 788 O O . LYS A 1 104 ? 11.272 27.147 -2.456 1.00 57.00 104 LYS A O 1
ATOM 793 N N . PRO A 1 105 ? 9.638 28.281 -3.514 1.00 53.69 105 PRO A N 1
ATOM 794 C CA . PRO A 1 105 ? 10.353 29.547 -3.446 1.00 53.69 105 PRO A CA 1
ATOM 795 C C . PRO A 1 105 ? 10.585 29.930 -1.984 1.00 53.69 105 PRO A C 1
ATOM 797 O O . PRO A 1 105 ? 9.688 29.808 -1.141 1.00 53.69 105 PRO A O 1
ATOM 800 N N . ALA A 1 106 ? 11.803 30.390 -1.688 1.00 55.72 106 ALA A N 1
ATOM 801 C CA . ALA A 1 106 ? 12.069 31.156 -0.484 1.00 55.72 106 ALA A CA 1
ATOM 802 C C . ALA A 1 106 ? 11.044 32.295 -0.443 1.00 55.72 106 ALA A C 1
ATOM 804 O O . ALA A 1 106 ? 10.906 33.033 -1.420 1.00 55.72 106 ALA A O 1
ATOM 805 N N . LYS A 1 107 ? 10.271 32.373 0.645 1.00 51.50 107 LYS A N 1
ATOM 806 C CA . LYS A 1 107 ? 9.334 33.475 0.877 1.00 51.50 107 LYS A CA 1
ATOM 807 C C . LYS A 1 107 ? 10.073 34.794 0.615 1.00 51.50 107 LYS A C 1
ATOM 809 O O . LYS A 1 107 ? 11.092 35.035 1.260 1.00 51.50 107 LYS A O 1
ATOM 814 N N . SER A 1 108 ? 9.590 35.566 -0.359 1.00 43.09 108 SER A N 1
ATOM 815 C CA . SER A 1 108 ? 9.903 36.994 -0.498 1.00 43.09 108 SER A CA 1
ATOM 816 C C . SER A 1 108 ? 9.043 37.793 0.469 1.00 43.09 108 SER A C 1
ATOM 818 O O . SER A 1 108 ? 7.906 37.334 0.736 1.00 43.09 108 SER A O 1
#

Radius of gyration: 18.72 Å; chains: 1; bounding box: 31×52×53 Å

Foldseek 3Di:
DDDDDDDDPDDDDAAEDADEDPADPDDDDFPDWDWDDDPQKIKIWTWDFPVVQVVVQVVCVVVVHDHHNYGYTHTNDIDIGGPVVVVVVVVVVVVVVVVVVVPPDDDD

Secondary structure (DSSP, 8-state):
-PPPPPPP------EEEEEE-PPPSS----SEEEEEEETTEEEEEEEE--HHHHHHHHHHHHTTPPPPSEEEEEEEEEEEEEHHHHHHHHHHHHHHHHHHHHTSPPP-

Sequence (108 aa):
MPETPKPEPKQIQVTVELTSGEPPDQPVLANYATVNITQGLAYLDFGFIEPAALALVAQAAQQGKPLPKTLRGRRAVRVAVGLDVLQRLQQQLTQTMAGLRSQKPAKS